Protein AF-A0A2N2HCN9-F1 (afdb_monomer_lite)

Radius of gyration: 16.88 Å; chains: 1; bounding box: 47×30×56 Å

pLDDT: mean 84.68, std 12.92, range [41.25, 97.94]

Foldseek 3Di:
DVQLVVLLVVLVVDCVLVVLLVVLVVQADPQPDPLRLLVSLLVLLLVLLLLQLLLVDPCSVVVVVVPDDLVRSLVSSCVVPPDDVCPLLSVLSVLSVVLNVCVVVVHDPVVSVVSLVVSLVSQCVVVPDPDDPPPPDDSRVSSNVSSSSSSSSSVSSSVSSVVVSVVVVVVVVD

Sequence (174 aa):
MSDSLEQFNQFLASENVVRHLRRFYKHMPPMDDVMVSVLKGHLLIEEQLFGLIATQAEKPQALKDSRLTFHQALCIAECLLWYKDSDWVWSCCRMLNGIRNGLSHQLEPSKIKKQITEFLDAVEKHYPPHGKKNIRGSPEKPLLMSIGMVYVYLAAYLEACRNSKQMKEKKNIA

Secondary structure (DSSP, 8-state):
-HHHHHHHHHHHTSHHHHHHHHHHHHHSPPTT-HHHHHHHHHHHHHHHHHHHHHHH-SSGGGGSSS---HHHHHHHHHHHH--GGGHHHHHHHHHHHHHHHHHHTT--HHHHHHHHHHHHHHHHTTS--SS-S---S-THHHHHHHHHHHHHHHHHHHHHHHHHHHHHHHHTT-

Structure (mmCIF, N/CA/C/O backbone):
data_AF-A0A2N2HCN9-F1
#
_entry.id   AF-A0A2N2HCN9-F1
#
loop_
_atom_site.group_PDB
_atom_site.id
_atom_site.type_symbol
_atom_site.label_atom_id
_atom_site.label_alt_id
_atom_site.label_comp_id
_atom_site.label_asym_id
_atom_site.label_entity_id
_atom_site.label_seq_id
_atom_site.pdbx_PDB_ins_code
_atom_site.Cartn_x
_atom_site.Cartn_y
_atom_site.Cartn_z
_atom_site.occupancy
_atom_site.B_iso_or_equiv
_atom_site.auth_seq_id
_atom_site.auth_comp_id
_atom_site.auth_asym_id
_atom_site.auth_atom_id
_atom_site.pdbx_PDB_model_num
ATOM 1 N N . MET A 1 1 ? -5.300 7.370 17.390 1.00 56.44 1 MET A N 1
ATOM 2 C CA . MET A 1 1 ? -4.288 7.619 16.343 1.00 56.44 1 MET A CA 1
ATOM 3 C C . MET A 1 1 ? -2.879 7.553 16.929 1.00 56.44 1 MET A C 1
ATOM 5 O O . MET A 1 1 ? -2.061 6.878 16.325 1.00 56.44 1 MET A O 1
ATOM 9 N N . SER A 1 2 ? -2.618 8.125 18.121 1.00 61.78 2 SER A N 1
ATOM 10 C CA . SER A 1 2 ? -1.345 7.943 18.857 1.00 61.78 2 SER A CA 1
ATOM 11 C C . SER A 1 2 ? -0.984 6.471 19.081 1.00 61.78 2 SER A C 1
ATOM 13 O O . SER A 1 2 ? 0.091 6.045 18.679 1.00 61.78 2 SER A O 1
ATOM 15 N N . ASP A 1 3 ? -1.917 5.674 19.609 1.00 63.78 3 ASP A N 1
ATOM 16 C CA . ASP A 1 3 ? -1.650 4.274 19.979 1.00 63.78 3 ASP A CA 1
ATOM 17 C C . ASP A 1 3 ? -1.363 3.398 18.752 1.00 63.78 3 ASP A C 1
ATOM 19 O O . ASP A 1 3 ? -0.553 2.478 18.795 1.00 63.78 3 ASP A O 1
ATOM 23 N N . SER A 1 4 ? -2.011 3.703 17.625 1.00 63.56 4 SER A N 1
ATOM 24 C CA . SER A 1 4 ? -1.810 2.982 16.367 1.00 63.56 4 SER A CA 1
ATOM 25 C C . SER A 1 4 ? -0.466 3.330 15.722 1.00 63.56 4 SER A C 1
ATOM 27 O O . SER A 1 4 ? 0.144 2.464 15.105 1.00 63.56 4 SER A O 1
ATOM 29 N N . LEU A 1 5 ? 0.025 4.564 15.891 1.00 66.19 5 LEU A N 1
ATOM 30 C CA . LEU A 1 5 ? 1.346 4.974 15.407 1.00 66.19 5 LEU A CA 1
ATOM 31 C C . LEU A 1 5 ? 2.473 4.356 16.252 1.00 66.19 5 LEU A C 1
ATOM 33 O O . LEU A 1 5 ? 3.491 3.927 15.715 1.00 66.19 5 LEU A O 1
ATOM 37 N N . GLU A 1 6 ? 2.277 4.246 17.566 1.00 70.12 6 GLU A N 1
ATOM 38 C CA . GLU A 1 6 ? 3.218 3.556 18.453 1.00 70.12 6 GLU A CA 1
ATOM 39 C C . GLU A 1 6 ? 3.298 2.054 18.136 1.00 70.12 6 GLU A C 1
ATOM 41 O O . GLU A 1 6 ? 4.389 1.509 17.963 1.00 70.12 6 GLU A O 1
ATOM 46 N N . GLN A 1 7 ? 2.150 1.395 17.951 1.00 63.50 7 GLN A N 1
ATOM 47 C CA . GLN A 1 7 ? 2.087 -0.013 17.539 1.00 63.50 7 GLN A CA 1
ATOM 48 C C . GLN A 1 7 ? 2.688 -0.247 16.150 1.00 63.50 7 GLN A C 1
ATOM 50 O O . GLN A 1 7 ? 3.329 -1.271 15.921 1.00 63.50 7 GLN A O 1
ATOM 55 N N . PHE A 1 8 ? 2.511 0.701 15.231 1.00 67.75 8 PHE A N 1
ATOM 56 C CA . PHE A 1 8 ? 3.127 0.664 13.910 1.00 67.75 8 PHE A CA 1
ATOM 57 C C . PHE A 1 8 ? 4.663 0.661 14.004 1.00 67.75 8 PHE A C 1
ATOM 59 O O . PHE A 1 8 ? 5.320 -0.197 13.412 1.00 67.75 8 PHE A O 1
ATOM 66 N N . ASN A 1 9 ? 5.239 1.547 14.822 1.00 69.94 9 ASN A N 1
ATOM 67 C CA . ASN A 1 9 ? 6.687 1.592 15.044 1.00 69.94 9 ASN A CA 1
ATOM 68 C C . ASN A 1 9 ? 7.211 0.324 15.740 1.00 69.94 9 ASN A C 1
ATOM 70 O O . ASN A 1 9 ? 8.247 -0.210 15.344 1.00 69.94 9 ASN A O 1
ATOM 74 N N . GLN A 1 10 ? 6.479 -0.208 16.725 1.00 69.56 10 GLN A N 1
ATOM 75 C CA . GLN A 1 10 ? 6.821 -1.483 17.370 1.00 69.56 10 GLN A CA 1
ATOM 76 C C . GLN A 1 10 ? 6.768 -2.660 16.390 1.00 69.56 10 GLN A C 1
ATOM 78 O O . GLN A 1 10 ? 7.628 -3.540 16.432 1.00 69.56 10 GLN A O 1
ATOM 83 N N . PHE A 1 11 ? 5.792 -2.677 15.476 1.00 71.62 11 PHE A N 1
ATOM 84 C CA . PHE A 1 11 ? 5.689 -3.720 14.463 1.00 71.62 11 PHE A CA 1
ATOM 85 C C . PHE A 1 11 ? 6.913 -3.729 13.550 1.00 71.62 11 PHE A C 1
ATOM 87 O O . PHE A 1 11 ? 7.464 -4.805 13.319 1.00 71.62 11 PHE A O 1
ATOM 94 N N . LEU A 1 12 ? 7.352 -2.562 13.063 1.00 68.88 12 LEU A N 1
ATOM 95 C CA . LEU A 1 12 ? 8.513 -2.452 12.172 1.00 68.88 12 LEU A CA 1
ATOM 96 C C . LEU A 1 12 ? 9.804 -3.011 12.797 1.00 68.88 12 LEU A C 1
ATOM 98 O O . LEU A 1 12 ? 10.680 -3.474 12.071 1.00 68.88 12 LEU A O 1
ATOM 102 N N . ALA A 1 13 ? 9.899 -3.021 14.128 1.00 68.50 13 ALA A N 1
ATOM 103 C CA . ALA A 1 13 ? 11.016 -3.592 14.878 1.00 68.50 13 ALA A CA 1
ATOM 104 C C . ALA A 1 13 ? 10.823 -5.074 15.271 1.00 68.50 13 ALA A C 1
ATOM 106 O O . ALA A 1 13 ? 11.694 -5.658 15.913 1.00 68.50 13 ALA A O 1
ATOM 107 N N . SER A 1 14 ? 9.692 -5.692 14.916 1.00 71.94 14 SER A N 1
ATOM 108 C CA . SER A 1 14 ? 9.320 -7.040 15.363 1.00 71.94 14 SER A CA 1
ATOM 109 C C . SER A 1 14 ? 9.596 -8.133 14.323 1.00 71.94 14 SER A C 1
ATOM 111 O O . SER A 1 14 ? 9.630 -7.890 13.114 1.00 71.94 14 SER A O 1
ATOM 113 N N . GLU A 1 15 ? 9.669 -9.389 14.778 1.00 72.25 15 GLU A N 1
ATOM 114 C CA . GLU A 1 15 ? 9.761 -10.573 13.904 1.00 72.25 15 GLU A CA 1
ATOM 115 C C . GLU A 1 15 ? 8.583 -10.702 12.921 1.00 72.25 15 GLU A C 1
ATOM 117 O O . GLU A 1 15 ? 8.680 -11.394 11.900 1.00 72.25 15 GLU A O 1
ATOM 122 N N . ASN A 1 16 ? 7.471 -10.004 13.175 1.00 77.62 16 ASN A N 1
ATOM 123 C CA . ASN A 1 16 ? 6.329 -10.003 12.269 1.00 77.62 16 ASN A CA 1
ATOM 124 C C . ASN A 1 16 ? 6.687 -9.413 10.900 1.00 77.62 16 ASN A C 1
ATOM 126 O O . ASN A 1 16 ? 6.189 -9.911 9.891 1.00 77.62 16 ASN A O 1
ATOM 130 N N . VAL A 1 17 ? 7.609 -8.447 10.816 1.00 78.00 17 VAL A N 1
ATOM 131 C CA . VAL A 1 17 ? 8.107 -7.941 9.524 1.00 78.00 17 VAL A CA 1
ATOM 132 C C . VAL A 1 17 ? 8.689 -9.076 8.689 1.00 78.00 17 VAL A C 1
ATOM 134 O O . VAL A 1 17 ? 8.335 -9.233 7.519 1.00 78.00 17 VAL A O 1
ATOM 137 N N . VAL A 1 18 ? 9.511 -9.931 9.303 1.00 80.44 18 VAL A N 1
ATOM 138 C CA . VAL A 1 18 ? 10.108 -11.096 8.637 1.00 80.44 18 VAL A CA 1
ATOM 139 C C . VAL A 1 18 ? 9.024 -12.074 8.184 1.00 80.44 18 VAL A C 1
ATOM 141 O O . VAL A 1 18 ? 9.095 -12.603 7.073 1.00 80.44 18 VAL A O 1
ATOM 144 N N . ARG A 1 19 ? 7.977 -12.285 8.993 1.00 87.19 19 ARG A N 1
ATOM 145 C CA . ARG A 1 19 ? 6.824 -13.121 8.618 1.00 87.19 19 ARG A CA 1
ATOM 146 C C . ARG A 1 19 ? 6.098 -12.573 7.388 1.00 87.19 19 ARG A C 1
ATOM 148 O O . ARG A 1 19 ? 5.791 -13.338 6.471 1.00 87.19 19 ARG A O 1
ATOM 155 N N . HIS A 1 20 ? 5.833 -11.270 7.349 1.00 88.44 20 HIS A N 1
ATOM 156 C CA . HIS A 1 20 ? 5.156 -10.628 6.223 1.00 88.44 20 HIS A CA 1
ATOM 157 C C . HIS A 1 20 ? 6.026 -10.625 4.964 1.00 88.44 20 HIS A C 1
ATOM 159 O O . HIS A 1 20 ? 5.522 -10.982 3.899 1.00 88.44 20 HIS A O 1
ATOM 165 N N . LEU A 1 21 ? 7.328 -10.352 5.080 1.00 86.19 21 LEU A N 1
ATOM 166 C CA . LEU A 1 21 ? 8.280 -10.491 3.973 1.00 86.19 21 LEU A CA 1
ATOM 167 C C . LEU A 1 21 ? 8.324 -11.925 3.441 1.00 86.19 21 LEU A C 1
ATOM 169 O O . LEU A 1 21 ? 8.268 -12.136 2.233 1.00 86.19 21 LEU A O 1
ATOM 173 N N . ARG A 1 22 ? 8.352 -12.933 4.320 1.00 88.56 22 ARG A N 1
ATOM 174 C CA . ARG A 1 22 ? 8.320 -14.343 3.907 1.00 88.56 22 ARG A CA 1
ATOM 175 C C . ARG A 1 22 ? 7.043 -14.672 3.135 1.00 88.56 22 ARG A C 1
ATOM 177 O O . ARG A 1 22 ? 7.114 -15.350 2.114 1.00 88.56 22 ARG A O 1
ATOM 184 N N . ARG A 1 23 ? 5.884 -14.178 3.590 1.00 91.81 23 ARG A N 1
ATOM 185 C CA . ARG A 1 23 ? 4.615 -14.318 2.857 1.00 91.81 23 ARG A CA 1
ATOM 186 C C . ARG A 1 23 ? 4.693 -13.645 1.488 1.00 91.81 23 ARG A C 1
ATOM 188 O O . ARG A 1 23 ? 4.315 -14.267 0.504 1.00 91.81 23 ARG A O 1
ATOM 195 N N . PHE A 1 24 ?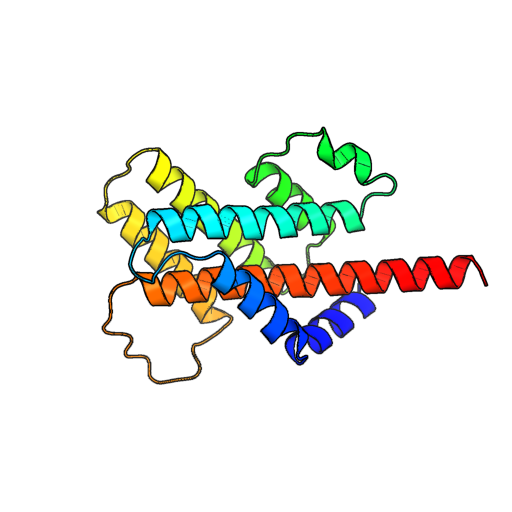 5.200 -12.417 1.427 1.00 92.56 24 PHE A N 1
ATOM 196 C CA . PHE A 1 24 ? 5.370 -11.676 0.182 1.00 92.56 24 PHE A CA 1
ATOM 197 C C . PHE A 1 24 ? 6.218 -12.464 -0.823 1.00 92.56 24 PHE A C 1
ATOM 199 O O . PHE A 1 24 ? 5.729 -12.820 -1.893 1.00 92.56 24 PHE A O 1
ATOM 206 N N . TYR A 1 25 ? 7.442 -12.842 -0.443 1.00 89.81 25 TYR A N 1
ATOM 207 C CA . TYR A 1 25 ? 8.354 -13.580 -1.320 1.00 89.81 25 TYR A CA 1
ATOM 208 C C . TYR A 1 25 ? 7.830 -14.967 -1.709 1.00 89.81 25 TYR A C 1
ATOM 210 O O . TYR A 1 25 ? 8.075 -15.400 -2.828 1.00 89.81 25 TYR A O 1
ATOM 218 N N . LYS A 1 26 ? 7.050 -15.640 -0.848 1.00 91.69 26 LYS A N 1
ATOM 219 C CA . LYS A 1 26 ? 6.403 -16.924 -1.183 1.00 91.69 26 LYS A CA 1
ATOM 220 C C . LYS A 1 26 ? 5.467 -16.817 -2.393 1.00 91.69 26 LYS A C 1
ATOM 222 O O . LYS A 1 26 ? 5.301 -17.793 -3.118 1.00 91.69 26 LYS A O 1
ATOM 227 N N . HIS A 1 27 ? 4.822 -15.670 -2.591 1.00 90.69 27 HIS A N 1
ATOM 228 C CA . HIS A 1 27 ? 3.893 -15.472 -3.703 1.00 90.69 27 HIS A CA 1
ATOM 229 C C . HIS A 1 27 ? 4.570 -14.934 -4.968 1.00 90.69 27 HIS A C 1
ATOM 231 O O . HIS A 1 27 ? 3.995 -15.054 -6.054 1.00 90.69 27 HIS A O 1
ATOM 237 N N . MET A 1 28 ? 5.773 -14.376 -4.855 1.00 88.00 28 MET A N 1
ATOM 238 C CA . MET A 1 28 ? 6.474 -13.729 -5.962 1.00 88.00 28 MET A CA 1
ATOM 239 C C . MET A 1 28 ? 7.084 -14.739 -6.941 1.00 88.00 28 MET A C 1
ATOM 241 O O . MET A 1 28 ? 7.426 -15.853 -6.542 1.00 88.00 28 MET A O 1
ATOM 245 N N . PRO A 1 29 ? 7.159 -14.401 -8.242 1.00 80.88 29 PRO A N 1
ATOM 246 C CA . PRO A 1 29 ? 7.842 -15.245 -9.216 1.00 80.88 29 PRO A CA 1
ATOM 247 C C . PRO A 1 29 ? 9.365 -15.260 -8.963 1.00 80.88 29 PRO A C 1
ATOM 249 O O . PRO A 1 29 ? 9.875 -14.432 -8.200 1.00 80.88 29 PRO A O 1
ATOM 252 N N . PRO A 1 30 ? 10.112 -16.165 -9.624 1.00 71.44 30 PRO A N 1
ATOM 253 C CA . PRO A 1 30 ? 11.558 -16.020 -9.789 1.00 71.44 30 PRO A CA 1
ATOM 254 C C . PRO A 1 30 ? 11.915 -14.630 -10.345 1.00 71.44 30 PRO A C 1
ATOM 256 O O . PRO A 1 30 ? 11.096 -14.003 -11.015 1.00 71.44 30 PRO A O 1
ATOM 259 N N . MET A 1 31 ? 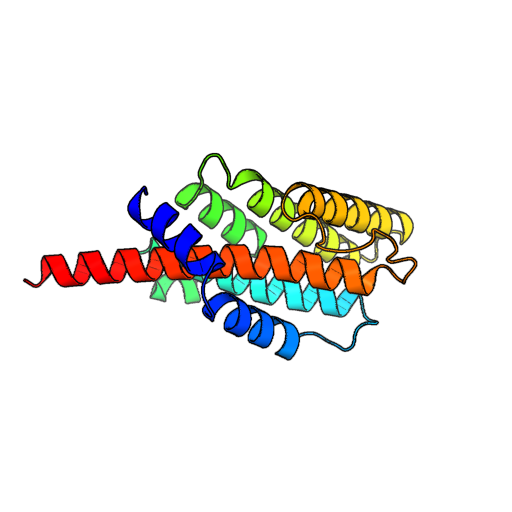13.125 -14.154 -10.046 1.00 65.69 31 MET A N 1
ATOM 260 C CA . MET A 1 31 ? 13.533 -12.738 -10.055 1.00 65.69 31 MET A CA 1
ATOM 261 C C . MET A 1 31 ? 13.534 -12.013 -11.422 1.00 65.69 31 MET A C 1
ATOM 263 O O . MET A 1 31 ? 14.018 -10.891 -11.474 1.00 65.69 31 MET A O 1
ATOM 267 N N . ASP A 1 32 ? 12.956 -12.582 -12.484 1.00 67.50 32 ASP A N 1
ATOM 268 C CA . ASP A 1 32 ? 13.197 -12.159 -13.874 1.00 67.50 32 ASP A CA 1
ATOM 269 C C . ASP A 1 32 ? 11.928 -11.701 -14.628 1.00 67.50 32 ASP A C 1
ATOM 271 O O . ASP A 1 32 ? 11.992 -11.368 -15.809 1.00 67.50 32 ASP A O 1
ATOM 275 N N . ASP A 1 33 ? 10.761 -11.662 -13.971 1.00 83.50 33 ASP A N 1
ATOM 276 C CA . ASP A 1 33 ? 9.498 -11.260 -14.610 1.00 83.50 33 ASP A CA 1
ATOM 277 C C . ASP A 1 33 ? 8.903 -9.999 -13.965 1.00 83.50 33 ASP A C 1
ATOM 279 O O . ASP A 1 33 ? 8.191 -10.055 -12.954 1.00 83.50 33 ASP A O 1
ATOM 283 N N . VAL A 1 34 ? 9.191 -8.839 -14.569 1.00 84.88 34 VAL A N 1
ATOM 284 C CA . VAL A 1 34 ? 8.659 -7.525 -14.159 1.00 84.88 34 VAL A CA 1
ATOM 285 C C . VAL A 1 34 ? 7.134 -7.523 -14.149 1.00 84.88 34 VAL A C 1
ATOM 287 O O . VAL A 1 34 ? 6.523 -7.019 -13.205 1.00 84.88 34 VAL A O 1
ATOM 290 N N . MET A 1 35 ? 6.508 -8.070 -15.192 1.00 87.88 35 MET A N 1
ATOM 291 C CA . MET A 1 35 ? 5.062 -7.997 -15.368 1.00 87.88 35 MET A CA 1
ATOM 292 C C . MET A 1 35 ? 4.355 -8.800 -14.280 1.00 87.88 35 MET A C 1
ATOM 294 O O . MET A 1 35 ? 3.475 -8.276 -13.594 1.00 87.88 35 MET A O 1
ATOM 298 N N . VAL A 1 36 ? 4.780 -10.044 -14.064 1.00 88.75 36 VAL A N 1
ATOM 299 C CA . VAL A 1 36 ? 4.218 -10.909 -13.024 1.00 88.75 36 VAL A CA 1
ATOM 300 C C . VAL A 1 36 ? 4.521 -10.358 -11.631 1.00 88.75 36 VAL A C 1
ATOM 302 O O . VAL A 1 36 ? 3.645 -10.409 -10.766 1.00 88.75 36 VAL A O 1
ATOM 305 N N . SER A 1 37 ? 5.705 -9.777 -11.408 1.00 90.50 37 SER A N 1
ATOM 306 C CA . SER A 1 37 ? 6.060 -9.143 -10.128 1.00 90.50 37 SER A CA 1
ATOM 307 C C . SER A 1 37 ? 5.143 -7.965 -9.797 1.00 90.50 37 SER A C 1
ATOM 309 O O . SER A 1 37 ? 4.611 -7.890 -8.689 1.00 90.50 37 SER A O 1
ATOM 311 N N . VAL A 1 38 ? 4.889 -7.076 -10.765 1.00 92.50 38 VAL A N 1
ATOM 312 C CA . VAL A 1 38 ? 3.966 -5.943 -10.593 1.00 92.50 38 VAL A CA 1
ATOM 313 C C . VAL A 1 38 ? 2.539 -6.433 -10.363 1.00 92.50 38 VAL A C 1
ATOM 315 O O . VAL A 1 38 ? 1.884 -5.967 -9.433 1.00 92.50 38 VAL A O 1
ATOM 318 N N . LEU A 1 39 ? 2.058 -7.392 -11.160 1.00 91.81 39 LEU A N 1
ATOM 319 C CA . LEU A 1 39 ? 0.693 -7.913 -11.040 1.00 91.81 39 LEU A CA 1
ATOM 320 C C . LEU A 1 39 ? 0.450 -8.583 -9.684 1.00 91.81 39 LEU A C 1
ATOM 322 O O . LEU A 1 39 ? -0.514 -8.248 -8.997 1.00 91.81 39 LEU A O 1
ATOM 326 N N . LYS A 1 40 ? 1.332 -9.490 -9.252 1.00 93.19 40 LYS A N 1
ATOM 327 C CA . LYS A 1 40 ? 1.188 -10.157 -7.950 1.00 93.19 40 LYS A CA 1
ATOM 328 C C . LYS A 1 40 ? 1.401 -9.199 -6.783 1.00 93.19 40 LYS A C 1
ATOM 330 O O . LYS A 1 40 ? 0.677 -9.279 -5.793 1.00 93.19 40 LYS A O 1
ATOM 335 N N . GLY A 1 41 ? 2.363 -8.287 -6.901 1.00 94.06 41 GLY A N 1
ATOM 336 C CA . GLY A 1 41 ? 2.610 -7.243 -5.910 1.00 94.06 41 GLY A CA 1
ATOM 337 C C . GLY A 1 41 ? 1.388 -6.367 -5.677 1.00 94.06 41 GLY A C 1
ATOM 338 O O . GLY A 1 41 ? 0.994 -6.141 -4.535 1.00 94.06 41 GLY A O 1
ATOM 339 N N . HIS A 1 42 ? 0.744 -5.950 -6.764 1.00 93.44 42 HIS A N 1
ATOM 340 C CA . HIS A 1 42 ? -0.486 -5.172 -6.728 1.00 93.44 42 HIS A CA 1
ATOM 341 C C . HIS A 1 42 ? -1.619 -5.905 -6.000 1.00 93.44 42 HIS A C 1
ATOM 343 O O . HIS A 1 42 ? -2.248 -5.300 -5.141 1.00 93.44 42 HIS A O 1
ATOM 349 N N . LEU A 1 43 ? -1.832 -7.201 -6.262 1.00 94.75 43 LEU A N 1
ATOM 350 C CA . LEU A 1 43 ? -2.859 -7.999 -5.572 1.00 94.75 43 LEU A CA 1
ATOM 351 C C . LEU A 1 43 ? -2.607 -8.108 -4.060 1.00 94.75 43 LEU A C 1
ATOM 353 O O . LEU A 1 43 ? -3.533 -7.990 -3.260 1.00 94.75 43 LEU A O 1
ATOM 357 N N . LEU A 1 44 ? -1.351 -8.308 -3.649 1.00 96.44 44 LEU A N 1
ATOM 358 C CA . LEU A 1 44 ? -0.999 -8.378 -2.227 1.00 96.44 44 LEU A CA 1
ATOM 359 C C . LEU A 1 44 ? -1.197 -7.036 -1.514 1.00 96.44 44 LEU A C 1
ATOM 361 O O . LEU A 1 44 ? -1.610 -7.014 -0.355 1.00 96.44 44 LEU A O 1
ATOM 365 N N . ILE A 1 45 ? -0.899 -5.926 -2.194 1.00 97.44 45 ILE A N 1
ATOM 366 C CA . ILE A 1 45 ? -1.149 -4.572 -1.686 1.00 97.44 45 ILE A CA 1
ATOM 367 C C . ILE A 1 45 ? -2.654 -4.296 -1.622 1.00 97.44 45 ILE A C 1
ATOM 369 O O . ILE A 1 45 ? -3.124 -3.793 -0.606 1.00 97.44 45 ILE A O 1
ATOM 373 N N . GLU A 1 46 ? -3.419 -4.678 -2.647 1.00 96.31 46 GLU A N 1
ATOM 374 C CA . GLU A 1 46 ? -4.883 -4.559 -2.673 1.00 96.31 46 GLU A CA 1
ATOM 375 C C . GLU A 1 46 ? -5.522 -5.262 -1.472 1.00 96.31 46 GLU A C 1
ATOM 377 O O . GLU A 1 46 ? -6.362 -4.685 -0.786 1.00 96.31 46 GLU A O 1
ATOM 382 N N . GLU A 1 47 ? -5.057 -6.470 -1.151 1.00 95.62 47 GLU A N 1
ATOM 383 C CA . GLU A 1 47 ? -5.483 -7.204 0.040 1.00 95.62 47 GLU A CA 1
ATOM 384 C C . GLU A 1 47 ? -5.229 -6.407 1.333 1.00 95.62 47 GLU A C 1
ATOM 386 O O . GLU A 1 47 ? -6.089 -6.386 2.218 1.00 95.62 47 GLU A O 1
ATOM 391 N N . GLN A 1 48 ? -4.082 -5.720 1.451 1.00 96.56 48 GLN A N 1
ATOM 392 C CA . GLN A 1 48 ? -3.802 -4.880 2.622 1.00 96.56 48 GLN A CA 1
ATOM 393 C C . GLN A 1 48 ? -4.735 -3.667 2.671 1.00 96.56 48 GLN A C 1
ATOM 395 O O . GLN A 1 48 ? -5.274 -3.370 3.734 1.00 96.56 48 GLN A O 1
ATOM 400 N N . LEU A 1 49 ? -4.979 -3.003 1.535 1.00 97.12 49 LEU A N 1
ATOM 401 C CA . LEU A 1 49 ? -5.905 -1.868 1.440 1.00 97.12 49 LEU A CA 1
ATOM 402 C C . LEU A 1 49 ? -7.323 -2.271 1.859 1.00 97.12 49 LEU A C 1
ATOM 404 O O . LEU A 1 49 ? -7.931 -1.610 2.699 1.00 97.12 49 LEU A O 1
ATOM 408 N N . PHE A 1 50 ? -7.832 -3.398 1.358 1.00 95.81 50 PHE A N 1
ATOM 409 C CA . PHE A 1 50 ? -9.124 -3.938 1.788 1.00 95.81 50 PHE A CA 1
ATOM 410 C C . PHE A 1 50 ? -9.148 -4.257 3.283 1.00 95.81 50 PHE A C 1
ATOM 412 O O . PHE A 1 50 ? -10.117 -3.927 3.971 1.00 95.81 50 PHE A O 1
ATOM 419 N N . GLY A 1 51 ? -8.082 -4.873 3.800 1.00 95.25 51 GLY A N 1
ATOM 420 C CA . GLY A 1 51 ? -7.937 -5.146 5.226 1.00 95.25 51 GLY A CA 1
ATOM 421 C C . GLY A 1 51 ? -8.003 -3.872 6.065 1.00 95.25 51 GLY A C 1
ATOM 422 O O . GLY A 1 51 ? -8.704 -3.844 7.075 1.00 95.25 51 GLY A O 1
ATOM 423 N N . LEU A 1 52 ? -7.319 -2.815 5.626 1.00 95.81 52 LEU A N 1
ATOM 424 C CA . LEU A 1 52 ? -7.278 -1.510 6.280 1.00 95.81 52 LEU A CA 1
ATOM 425 C C . LEU A 1 52 ? -8.673 -0.882 6.343 1.00 95.81 52 LEU A C 1
ATOM 427 O O . LEU A 1 52 ? -9.132 -0.539 7.432 1.00 95.81 52 LEU A O 1
ATOM 431 N N . ILE A 1 53 ? -9.400 -0.840 5.223 1.00 96.12 53 ILE A N 1
ATOM 432 C CA . ILE A 1 53 ? -10.788 -0.347 5.181 1.00 96.12 53 ILE A CA 1
ATOM 433 C C . ILE A 1 53 ? -11.678 -1.167 6.125 1.00 96.12 53 ILE A C 1
ATOM 435 O O . ILE A 1 53 ? -12.456 -0.610 6.900 1.00 96.12 53 ILE A O 1
ATOM 439 N N . ALA A 1 54 ? -11.529 -2.494 6.126 1.00 94.62 54 ALA A N 1
ATOM 440 C CA . ALA A 1 54 ? -12.305 -3.381 6.987 1.00 94.62 54 ALA A CA 1
ATOM 441 C C . ALA A 1 54 ? -12.071 -3.130 8.486 1.00 94.62 54 ALA A C 1
ATOM 443 O O . ALA A 1 54 ? -12.981 -3.353 9.287 1.00 94.62 54 ALA A O 1
ATOM 444 N N . THR A 1 55 ? -10.894 -2.636 8.890 1.00 94.56 55 THR A N 1
ATOM 445 C CA . THR A 1 55 ? -10.669 -2.256 10.296 1.00 94.56 55 THR A CA 1
ATOM 446 C C . THR A 1 55 ? -11.552 -1.086 10.730 1.00 94.56 55 THR A C 1
ATOM 448 O O . THR A 1 55 ? -11.997 -1.068 11.878 1.00 94.56 55 THR A O 1
ATOM 451 N N . GLN A 1 56 ? -11.869 -0.173 9.809 1.00 92.94 56 GLN A N 1
ATOM 452 C CA . GLN A 1 56 ? -12.682 1.018 10.064 1.00 92.94 56 GLN A CA 1
ATOM 453 C C . GLN A 1 56 ? -14.189 0.761 9.917 1.00 92.94 56 GLN A C 1
ATOM 455 O O . GLN A 1 56 ? -14.998 1.538 10.410 1.00 92.94 56 GLN A O 1
ATOM 460 N N . ALA A 1 57 ? -14.580 -0.339 9.271 1.00 91.12 57 ALA A N 1
ATOM 461 C CA . ALA A 1 57 ? -15.980 -0.698 9.088 1.00 91.12 57 ALA A CA 1
ATOM 462 C C . ALA A 1 57 ? -16.577 -1.400 10.324 1.00 91.12 57 ALA A C 1
ATOM 464 O O . ALA A 1 57 ? -15.954 -2.280 10.931 1.00 91.12 57 ALA A O 1
ATOM 465 N N . GLU A 1 58 ? -17.829 -1.072 10.646 1.00 89.81 58 GLU A N 1
ATOM 466 C CA . GLU A 1 58 ? -18.633 -1.796 11.644 1.00 89.81 58 GLU A CA 1
ATOM 467 C C . GLU A 1 58 ? -19.101 -3.158 11.114 1.00 89.81 58 GLU A C 1
ATOM 469 O O . GLU A 1 58 ? -19.081 -4.155 11.833 1.00 89.81 58 GLU A O 1
ATOM 474 N N . LYS A 1 59 ? -19.452 -3.222 9.821 1.00 89.94 59 LYS A N 1
ATOM 475 C CA . LYS A 1 59 ? -19.896 -4.441 9.129 1.00 89.94 59 LYS A CA 1
ATOM 476 C C . LYS A 1 59 ? -18.976 -4.780 7.945 1.00 89.94 59 LYS A C 1
ATOM 478 O O . LYS A 1 59 ? -19.387 -4.666 6.787 1.00 89.94 59 LYS A O 1
ATOM 483 N N . PRO A 1 60 ? -17.720 -5.198 8.195 1.00 90.19 60 PRO A N 1
ATOM 484 C CA . PRO A 1 60 ? -16.720 -5.421 7.148 1.00 90.19 60 PRO A CA 1
ATOM 485 C C . PRO A 1 60 ? -17.104 -6.516 6.143 1.00 90.19 60 PRO A C 1
ATOM 487 O O . PRO A 1 60 ? -16.549 -6.561 5.051 1.00 90.19 60 PRO A O 1
ATOM 490 N N . GLN A 1 61 ? -18.063 -7.390 6.464 1.00 88.38 61 GLN A N 1
ATOM 491 C CA . GLN A 1 61 ? -18.542 -8.426 5.545 1.00 88.38 61 GLN A CA 1
ATOM 492 C C . GLN A 1 61 ? -19.169 -7.825 4.280 1.00 88.38 61 GLN A C 1
ATOM 494 O O . GLN A 1 61 ? -19.013 -8.404 3.210 1.00 88.38 61 GLN A O 1
ATOM 499 N N . ALA A 1 62 ? -19.791 -6.644 4.378 1.00 89.62 62 ALA A N 1
ATOM 500 C CA . ALA A 1 62 ? -20.371 -5.948 3.229 1.00 89.62 62 ALA A CA 1
ATOM 501 C C . ALA A 1 62 ? -19.314 -5.487 2.206 1.00 89.62 62 ALA A C 1
ATOM 503 O O . ALA A 1 62 ? -19.634 -5.278 1.039 1.00 89.62 62 ALA A O 1
ATOM 504 N N . LEU A 1 63 ? -18.042 -5.369 2.612 1.00 87.88 63 LEU A N 1
ATOM 505 C CA . LEU A 1 63 ? -16.946 -5.017 1.704 1.00 87.88 63 LEU A CA 1
ATOM 506 C C . LEU A 1 63 ? -16.574 -6.156 0.749 1.00 87.88 63 LEU A C 1
ATOM 508 O O . LEU A 1 63 ? -15.915 -5.903 -0.252 1.00 87.88 63 LEU A O 1
ATOM 512 N N . LYS A 1 64 ? -16.966 -7.405 1.028 1.00 80.06 64 LYS A N 1
ATOM 513 C CA . LYS A 1 64 ? -16.676 -8.524 0.118 1.00 80.06 64 LYS A CA 1
ATOM 514 C C . LYS A 1 64 ? -17.462 -8.412 -1.188 1.00 80.06 64 LYS A C 1
ATOM 516 O O . LYS A 1 64 ? -16.935 -8.740 -2.246 1.00 80.06 64 LYS A O 1
ATOM 521 N N . ASP A 1 65 ? -18.683 -7.893 -1.112 1.00 84.75 65 ASP A N 1
ATOM 522 C CA . ASP A 1 65 ? -19.593 -7.797 -2.256 1.00 84.75 65 ASP A CA 1
ATOM 523 C C . ASP A 1 65 ? -19.478 -6.463 -3.008 1.00 84.75 65 ASP A C 1
ATOM 525 O O . ASP A 1 65 ? -20.048 -6.307 -4.087 1.00 84.75 65 ASP A O 1
ATOM 529 N N . SER A 1 66 ? -18.717 -5.498 -2.479 1.00 86.38 66 SER A N 1
ATOM 530 C CA . SER A 1 66 ? -18.621 -4.141 -3.032 1.00 86.38 66 SER A CA 1
ATOM 531 C C . SER A 1 66 ? -17.792 -4.038 -4.315 1.00 86.38 66 SER A C 1
ATOM 533 O O . SER A 1 66 ? -17.878 -3.023 -5.004 1.00 86.38 66 SER A O 1
ATOM 535 N N . ARG A 1 67 ? -17.004 -5.073 -4.653 1.00 88.81 67 ARG A N 1
ATOM 536 C CA . ARG A 1 67 ? -16.172 -5.151 -5.873 1.00 88.81 67 ARG A CA 1
ATOM 537 C C . ARG A 1 67 ? -15.324 -3.892 -6.110 1.00 88.81 67 ARG A C 1
ATOM 539 O O . ARG A 1 67 ? -15.202 -3.432 -7.246 1.00 88.81 67 ARG A O 1
ATOM 546 N N . LEU A 1 68 ? -14.752 -3.323 -5.044 1.00 93.19 68 LEU A N 1
ATOM 547 C CA . LEU A 1 68 ? -13.889 -2.149 -5.180 1.00 93.19 68 LEU A CA 1
ATOM 548 C C . LEU A 1 68 ? -12.683 -2.492 -6.053 1.00 93.19 68 LEU A C 1
ATOM 550 O O . LEU A 1 68 ? -12.018 -3.505 -5.852 1.00 93.19 68 LEU A O 1
ATOM 554 N N . THR A 1 69 ? -12.392 -1.609 -6.998 1.00 94.00 69 THR A N 1
ATOM 555 C CA . THR A 1 69 ? -11.124 -1.624 -7.728 1.00 94.00 69 THR A CA 1
ATOM 556 C C . THR A 1 69 ? -9.987 -1.167 -6.816 1.00 94.00 69 THR A C 1
ATOM 558 O O . THR A 1 69 ? -10.215 -0.374 -5.899 1.00 94.00 69 THR A O 1
ATOM 561 N N . PHE A 1 70 ? -8.748 -1.557 -7.125 1.00 95.44 70 PHE A N 1
ATOM 562 C CA . PHE A 1 70 ? -7.552 -1.060 -6.436 1.00 95.44 70 PHE A CA 1
ATOM 563 C C . PHE A 1 70 ? -7.558 0.452 -6.213 1.00 95.44 70 PHE A C 1
ATOM 565 O O . PHE A 1 70 ? -7.268 0.920 -5.118 1.00 95.44 70 PHE A O 1
ATOM 572 N N . HIS A 1 71 ? -7.894 1.232 -7.247 1.00 96.62 71 HIS A N 1
ATOM 573 C CA . HIS A 1 71 ? -7.887 2.689 -7.142 1.00 96.62 71 HIS A CA 1
ATOM 574 C C . HIS A 1 71 ? -8.931 3.195 -6.138 1.00 96.62 71 HIS A C 1
ATOM 576 O O . HIS A 1 71 ? -8.622 4.061 -5.326 1.00 96.62 71 HIS A O 1
ATOM 582 N N . GLN A 1 72 ? -10.138 2.623 -6.145 1.00 97.00 72 GLN A N 1
ATOM 583 C CA . GLN A 1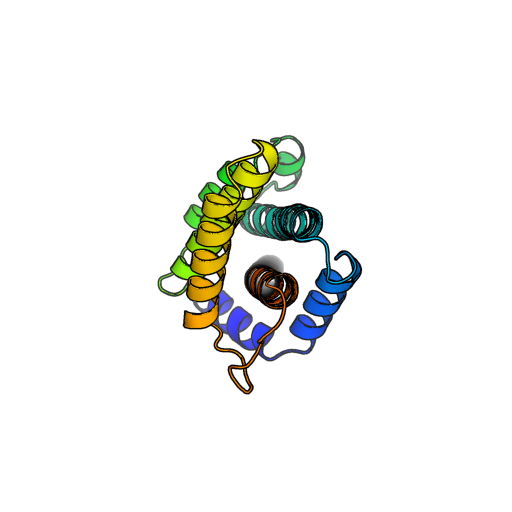 72 ? -11.179 2.967 -5.173 1.00 97.00 72 GLN A CA 1
ATOM 584 C C . GLN A 1 72 ? -10.774 2.559 -3.754 1.00 97.00 72 GLN A C 1
ATOM 586 O O . GLN A 1 72 ? -10.893 3.367 -2.837 1.00 97.00 72 GLN A O 1
ATOM 591 N N . ALA A 1 73 ? -10.252 1.342 -3.574 1.00 96.94 73 ALA A N 1
ATOM 592 C CA . ALA A 1 73 ? -9.762 0.874 -2.282 1.00 96.94 73 ALA A CA 1
ATOM 593 C C . ALA A 1 73 ? -8.624 1.766 -1.758 1.00 96.94 73 ALA A C 1
ATOM 595 O O . ALA A 1 73 ? -8.622 2.132 -0.588 1.00 96.94 73 ALA A O 1
ATOM 596 N N . LEU A 1 74 ? -7.703 2.184 -2.628 1.00 97.94 74 LEU A N 1
ATOM 597 C CA . LEU A 1 74 ? -6.623 3.103 -2.279 1.00 97.94 74 LEU A CA 1
ATOM 598 C C . LEU A 1 74 ? -7.156 4.451 -1.786 1.00 97.94 74 LEU A C 1
ATOM 600 O O . LEU A 1 74 ? -6.778 4.880 -0.701 1.00 97.94 74 LEU A O 1
ATOM 604 N N . CYS A 1 75 ? -8.053 5.092 -2.540 1.00 97.75 75 CYS A N 1
ATOM 605 C CA . CYS A 1 75 ? -8.620 6.387 -2.157 1.00 97.75 75 CYS A CA 1
ATOM 606 C C . CYS A 1 75 ? -9.390 6.314 -0.830 1.00 97.75 75 CYS A C 1
ATOM 608 O O . CYS A 1 75 ? -9.276 7.214 -0.000 1.00 97.75 75 CYS A O 1
ATOM 610 N N . ILE A 1 76 ? -10.158 5.241 -0.610 1.00 97.19 76 ILE A N 1
ATOM 611 C CA . ILE A 1 76 ? -10.912 5.044 0.635 1.00 97.19 76 ILE A CA 1
ATOM 612 C C . ILE A 1 76 ? -9.957 4.788 1.805 1.00 97.19 76 ILE A C 1
ATOM 614 O O . ILE A 1 76 ? -10.095 5.422 2.849 1.00 97.19 76 ILE A O 1
ATOM 618 N N . ALA A 1 77 ? -8.989 3.881 1.645 1.00 96.94 77 ALA A N 1
ATOM 619 C CA . ALA A 1 77 ? -8.021 3.563 2.691 1.00 96.94 77 ALA A CA 1
ATOM 620 C C . ALA A 1 77 ? -7.216 4.803 3.098 1.00 96.94 77 ALA A C 1
ATOM 622 O O . ALA A 1 77 ? -7.119 5.090 4.287 1.00 96.94 77 ALA A O 1
ATOM 623 N N . GLU A 1 78 ? -6.704 5.562 2.127 1.00 97.06 78 GLU A N 1
ATOM 624 C CA . GLU A 1 78 ? -5.986 6.810 2.378 1.00 97.06 78 GLU A CA 1
ATOM 625 C C . GLU A 1 78 ? -6.870 7.817 3.112 1.00 97.06 78 GLU A C 1
ATOM 627 O O . GLU A 1 78 ? -6.480 8.301 4.164 1.00 97.06 78 GLU A O 1
ATOM 632 N N . CYS A 1 79 ? -8.089 8.082 2.639 1.00 96.69 79 CYS A N 1
ATOM 633 C CA . CYS A 1 79 ? -8.974 9.052 3.287 1.00 96.69 79 CYS A CA 1
ATOM 634 C C . CYS A 1 79 ? -9.283 8.701 4.754 1.00 96.69 79 CYS A C 1
ATOM 636 O O . CYS A 1 79 ? -9.375 9.596 5.592 1.00 96.69 79 CYS A O 1
ATOM 638 N N . LEU A 1 80 ? -9.421 7.412 5.074 1.00 94.44 80 LEU A N 1
ATOM 639 C CA . LEU A 1 80 ? -9.735 6.949 6.428 1.00 94.44 80 LEU A CA 1
ATOM 640 C C . LEU A 1 80 ? -8.516 6.879 7.359 1.00 94.44 80 LEU A C 1
ATOM 642 O O . LEU A 1 80 ? -8.679 6.919 8.578 1.00 94.44 80 LEU A O 1
ATOM 646 N N . LEU A 1 81 ? -7.315 6.698 6.807 1.00 92.56 81 LEU A N 1
ATOM 647 C CA . LEU A 1 81 ? -6.111 6.315 7.557 1.00 92.56 81 LEU A CA 1
ATOM 648 C C . LEU A 1 81 ? -4.915 7.222 7.256 1.00 92.56 81 LEU A C 1
ATOM 650 O O . LEU A 1 81 ? -3.768 6.880 7.535 1.00 92.56 81 LEU A O 1
ATOM 654 N N . TRP A 1 82 ? -5.157 8.383 6.664 1.00 92.38 82 TRP A N 1
ATOM 655 C CA . TRP A 1 82 ? -4.105 9.341 6.391 1.00 92.38 82 TRP A CA 1
ATOM 656 C C . TRP A 1 82 ? -3.493 9.880 7.688 1.00 92.38 82 TRP A C 1
ATOM 658 O O . TRP A 1 82 ? -4.185 10.231 8.646 1.00 92.38 82 TRP A O 1
ATOM 668 N N . TYR A 1 83 ? -2.170 10.008 7.681 1.00 85.56 83 TYR A N 1
ATOM 669 C CA . TYR A 1 83 ? -1.422 10.823 8.629 1.00 85.56 83 TYR A CA 1
ATOM 670 C C . TYR A 1 83 ? -0.204 11.454 7.951 1.00 85.56 83 TYR A C 1
ATOM 672 O O . TYR A 1 83 ? 0.247 10.986 6.904 1.00 85.56 83 TYR A O 1
ATOM 680 N N . LYS A 1 84 ? 0.348 12.499 8.576 1.00 84.50 84 LYS A N 1
ATOM 681 C CA . LYS A 1 84 ? 1.389 13.372 8.009 1.00 84.50 84 LYS A CA 1
ATOM 682 C C . LYS A 1 84 ? 2.559 12.635 7.339 1.00 84.50 84 LYS A C 1
ATOM 684 O O . LYS A 1 84 ? 2.993 13.046 6.273 1.00 84.50 84 LYS A O 1
ATOM 689 N N . ASP A 1 85 ? 3.046 11.546 7.932 1.00 85.12 85 ASP A N 1
ATOM 690 C CA . ASP A 1 85 ? 4.229 10.832 7.427 1.00 85.12 85 ASP A CA 1
ATOM 691 C C . ASP A 1 85 ? 3.878 9.640 6.512 1.00 85.12 85 ASP A C 1
ATOM 693 O O . ASP A 1 85 ? 4.749 8.855 6.145 1.00 85.12 85 ASP A O 1
ATOM 697 N N . SER A 1 86 ? 2.605 9.488 6.126 1.00 90.19 86 SER A N 1
ATOM 698 C CA . SER A 1 86 ? 2.125 8.392 5.267 1.00 90.19 86 SER A CA 1
ATOM 699 C C . SER A 1 86 ? 1.991 8.746 3.783 1.00 90.19 86 SER A C 1
ATOM 701 O O . SER A 1 86 ? 1.810 7.845 2.968 1.00 90.19 86 SER A O 1
ATOM 703 N N . ASP A 1 87 ? 2.123 10.019 3.395 1.00 93.06 87 ASP A N 1
ATOM 704 C CA . ASP A 1 87 ? 1.913 10.477 2.007 1.00 93.06 87 ASP A CA 1
ATOM 705 C C . ASP A 1 87 ? 2.693 9.661 0.972 1.00 93.06 87 ASP A C 1
ATOM 707 O O . ASP A 1 87 ? 2.210 9.366 -0.128 1.00 93.06 87 ASP A O 1
ATOM 711 N N . TRP A 1 88 ? 3.909 9.261 1.335 1.00 93.94 88 TRP A N 1
ATOM 712 C CA . TRP A 1 88 ? 4.790 8.521 0.450 1.00 93.94 88 TRP A CA 1
ATOM 713 C C . TRP A 1 88 ? 4.228 7.148 0.071 1.00 93.94 88 TRP A C 1
ATOM 715 O O . TRP A 1 88 ? 4.341 6.764 -1.094 1.00 93.94 88 TRP A O 1
ATOM 725 N N . VAL A 1 89 ? 3.590 6.420 1.000 1.00 95.44 89 VAL A N 1
ATOM 726 C CA . VAL A 1 89 ? 3.099 5.063 0.721 1.00 95.44 89 VAL A CA 1
ATOM 727 C C . VAL A 1 89 ? 1.890 5.116 -0.206 1.00 95.44 89 VAL A C 1
ATOM 729 O O . VAL A 1 89 ? 1.793 4.323 -1.145 1.00 95.44 89 VAL A O 1
ATOM 732 N N . TRP A 1 90 ? 1.010 6.101 -0.014 1.00 97.19 90 TRP A N 1
ATOM 733 C CA . TRP A 1 90 ? -0.154 6.315 -0.871 1.00 97.19 90 TRP A CA 1
ATOM 734 C C . TRP A 1 90 ? 0.264 6.748 -2.276 1.00 97.19 90 TRP A C 1
ATOM 736 O O . TRP A 1 90 ? -0.244 6.221 -3.271 1.00 97.19 90 TRP A O 1
ATOM 746 N N . SER A 1 91 ? 1.256 7.640 -2.369 1.00 96.62 91 SER A N 1
ATOM 747 C CA . SER A 1 91 ? 1.881 8.018 -3.639 1.00 96.62 91 SER A CA 1
ATOM 748 C C . SER A 1 91 ? 2.490 6.804 -4.351 1.00 96.62 91 SER A C 1
ATOM 750 O O . SER A 1 91 ? 2.167 6.541 -5.509 1.00 96.62 91 SER A O 1
ATOM 752 N N . CYS A 1 92 ? 3.266 5.980 -3.643 1.00 96.88 92 CYS A N 1
ATOM 753 C CA . CYS A 1 92 ? 3.856 4.759 -4.194 1.00 96.88 92 CYS A CA 1
ATOM 754 C C . CYS A 1 92 ? 2.790 3.763 -4.686 1.00 96.88 92 CYS A C 1
ATOM 756 O O . CYS A 1 92 ? 2.953 3.164 -5.751 1.00 96.88 92 CYS A O 1
ATOM 758 N N . CYS A 1 93 ? 1.664 3.622 -3.978 1.00 97.75 93 CYS A N 1
ATOM 759 C CA . CYS A 1 93 ? 0.538 2.800 -4.429 1.00 97.75 93 CYS A CA 1
ATOM 760 C C . CYS A 1 93 ? -0.082 3.329 -5.733 1.00 97.75 93 CYS A C 1
ATOM 762 O O . CYS A 1 93 ? -0.376 2.541 -6.638 1.00 97.75 93 CYS A O 1
ATOM 764 N N . ARG A 1 94 ? -0.247 4.655 -5.873 1.00 97.81 94 ARG A N 1
ATOM 765 C CA . ARG A 1 94 ? -0.701 5.282 -7.129 1.00 97.81 94 ARG A CA 1
ATOM 766 C C . ARG A 1 94 ? 0.276 5.022 -8.274 1.00 97.81 94 ARG A C 1
ATOM 768 O O . ARG A 1 94 ? -0.161 4.666 -9.368 1.00 97.81 94 ARG A O 1
ATOM 775 N N . MET A 1 95 ? 1.578 5.152 -8.024 1.00 96.75 95 MET A N 1
ATOM 776 C CA . MET A 1 95 ? 2.625 4.889 -9.017 1.00 96.75 95 MET A CA 1
ATOM 777 C C . MET A 1 95 ? 2.603 3.427 -9.475 1.00 96.75 95 MET A C 1
ATOM 779 O O . MET A 1 95 ? 2.589 3.167 -10.677 1.00 96.75 95 MET A O 1
ATOM 783 N N . LEU A 1 96 ? 2.486 2.476 -8.541 1.00 96.19 96 LEU A N 1
ATOM 784 C CA . LEU A 1 96 ? 2.379 1.051 -8.858 1.00 96.19 96 LEU A CA 1
ATOM 785 C C . LEU A 1 96 ? 1.126 0.732 -9.688 1.00 96.19 96 LEU A C 1
ATOM 787 O O . LEU A 1 96 ? 1.205 -0.030 -10.651 1.00 96.19 96 LEU A O 1
ATOM 791 N N . ASN A 1 97 ? -0.019 1.343 -9.367 1.00 95.38 97 ASN A N 1
ATOM 792 C CA . ASN A 1 97 ? -1.231 1.236 -10.184 1.00 95.38 97 ASN A CA 1
ATOM 793 C C . ASN A 1 97 ? -1.008 1.778 -11.608 1.00 95.38 97 ASN A C 1
ATOM 795 O O . ASN A 1 97 ? -1.445 1.168 -12.583 1.00 95.38 97 ASN A O 1
ATOM 799 N N . GLY A 1 98 ? -0.275 2.888 -11.739 1.00 93.88 98 GLY A N 1
ATOM 800 C CA . GLY A 1 98 ? 0.138 3.447 -13.026 1.00 93.88 98 GLY A CA 1
ATOM 801 C C . GLY A 1 98 ? 1.005 2.487 -13.848 1.00 93.88 98 GLY A C 1
ATOM 802 O O . GLY A 1 98 ? 0.717 2.278 -15.026 1.00 93.88 98 GLY A O 1
ATOM 803 N N . ILE A 1 99 ? 2.008 1.858 -13.225 1.00 94.06 99 ILE A N 1
ATOM 804 C CA . ILE A 1 99 ? 2.869 0.846 -13.865 1.00 94.06 99 ILE A CA 1
ATOM 805 C C . ILE A 1 99 ? 2.030 -0.359 -14.313 1.00 94.06 99 ILE A C 1
ATOM 807 O O . ILE A 1 99 ? 2.126 -0.787 -15.463 1.00 94.06 99 ILE A O 1
ATOM 811 N N . ARG A 1 100 ? 1.153 -0.876 -13.440 1.00 93.06 100 ARG A N 1
ATOM 812 C CA . ARG A 1 100 ? 0.260 -2.009 -13.741 1.00 93.06 100 ARG A CA 1
ATOM 813 C C . ARG A 1 100 ? -0.640 -1.727 -14.942 1.00 93.06 100 ARG A C 1
ATOM 815 O O . ARG A 1 100 ? -0.790 -2.581 -15.819 1.00 93.06 100 ARG A O 1
ATOM 822 N N . ASN A 1 101 ? -1.239 -0.540 -14.988 1.00 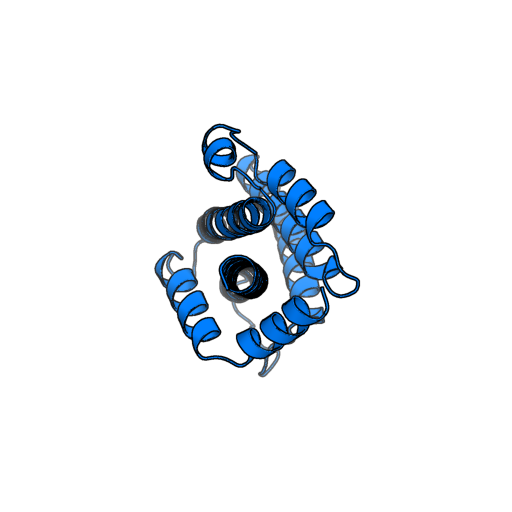90.81 101 ASN A N 1
ATOM 823 C CA . ASN A 1 101 ? -2.093 -0.134 -16.102 1.00 90.81 101 ASN A CA 1
ATOM 824 C C . ASN A 1 101 ? -1.276 0.016 -17.387 1.00 90.81 101 ASN A C 1
ATOM 826 O O . ASN A 1 101 ? -1.711 -0.442 -18.439 1.00 90.81 101 ASN A O 1
ATOM 830 N N . GLY A 1 102 ? -0.068 0.576 -17.299 1.00 89.12 102 GLY A N 1
ATOM 831 C CA . GLY A 1 102 ? 0.823 0.695 -18.447 1.00 89.12 102 GLY A CA 1
ATOM 832 C C . GLY A 1 102 ? 1.219 -0.645 -19.060 1.00 89.12 102 GLY A C 1
ATOM 833 O O . GLY A 1 102 ? 1.173 -0.791 -20.279 1.00 89.12 102 GLY A O 1
ATOM 834 N N . LEU A 1 103 ? 1.516 -1.638 -18.220 1.00 88.00 103 LEU A N 1
ATOM 835 C CA . LEU A 1 103 ? 1.782 -3.013 -18.652 1.00 88.00 103 LEU A CA 1
ATOM 836 C C . LEU A 1 103 ? 0.550 -3.659 -19.306 1.00 88.00 103 LEU A C 1
ATOM 838 O O . LEU A 1 103 ? 0.676 -4.333 -20.323 1.00 88.00 103 LEU A O 1
ATOM 842 N N . SER A 1 104 ? -0.644 -3.421 -18.755 1.00 81.38 104 SER A N 1
ATOM 843 C CA . SER A 1 104 ? -1.900 -3.994 -19.268 1.00 81.38 104 SER A CA 1
ATOM 844 C C . SER A 1 104 ? -2.310 -3.412 -20.625 1.00 81.38 104 SER A C 1
ATOM 846 O O . SER A 1 104 ? -2.893 -4.111 -21.447 1.00 81.38 104 SER A O 1
ATOM 848 N N . HIS A 1 105 ? -1.989 -2.142 -20.874 1.00 80.31 105 HIS A N 1
ATOM 849 C CA . HIS A 1 105 ? -2.276 -1.453 -22.133 1.00 80.31 105 HIS A CA 1
ATOM 850 C C . HIS A 1 105 ? -1.125 -1.523 -23.151 1.00 80.31 105 HIS A C 1
ATOM 852 O O . HIS A 1 105 ? -1.175 -0.807 -24.146 1.00 80.31 105 HIS A O 1
ATOM 858 N N . GLN A 1 106 ? -0.100 -2.355 -22.908 1.00 73.12 106 GLN A N 1
ATOM 859 C CA . GLN A 1 106 ? 1.082 -2.505 -23.774 1.00 73.12 106 GLN A CA 1
ATOM 860 C C . GLN A 1 106 ? 1.732 -1.157 -24.137 1.00 73.12 106 GLN A C 1
ATOM 862 O O . GLN A 1 106 ? 2.097 -0.911 -25.285 1.00 73.12 106 GLN A O 1
ATOM 867 N N . LEU A 1 107 ? 1.853 -0.254 -23.154 1.00 70.19 107 LEU A N 1
ATOM 868 C CA . LEU A 1 107 ? 2.516 1.033 -23.364 1.00 70.19 107 LEU A CA 1
ATOM 869 C C . LEU A 1 107 ? 3.975 0.849 -23.806 1.00 70.19 107 LEU A C 1
ATOM 871 O O . LEU A 1 107 ? 4.640 -0.114 -23.426 1.00 70.19 107 LEU A O 1
ATOM 875 N N . GLU A 1 108 ? 4.478 1.848 -24.535 1.00 77.88 108 GLU A N 1
ATOM 876 C CA . GLU A 1 108 ? 5.877 1.965 -24.958 1.00 77.88 108 GLU A CA 1
ATOM 877 C C . GLU A 1 108 ? 6.863 1.584 -23.829 1.00 77.88 108 GLU A C 1
ATOM 879 O O . GLU A 1 108 ? 6.812 2.183 -22.742 1.00 77.88 108 GLU A O 1
ATOM 884 N N . PRO A 1 109 ? 7.805 0.645 -24.064 1.00 80.31 109 PRO A N 1
ATOM 885 C CA . PRO A 1 109 ? 8.734 0.159 -23.040 1.00 80.31 109 PRO A CA 1
ATOM 886 C C . PRO A 1 109 ? 9.530 1.264 -22.332 1.00 80.31 109 PRO A C 1
ATOM 888 O O . PRO A 1 109 ? 9.876 1.135 -21.157 1.00 80.31 109 PRO A O 1
ATOM 891 N N . SER A 1 110 ? 9.817 2.370 -23.024 1.00 83.25 110 SER A N 1
ATOM 892 C CA . SER A 1 110 ? 10.522 3.534 -22.473 1.00 83.25 110 SER A CA 1
ATOM 893 C C . SER A 1 110 ? 9.720 4.250 -21.380 1.00 83.25 110 SER A C 1
ATOM 895 O O . SER A 1 110 ? 10.284 4.650 -20.359 1.00 83.25 110 SER A O 1
ATOM 897 N N . LYS A 1 111 ? 8.397 4.358 -21.545 1.00 86.94 111 LYS A N 1
ATOM 898 C CA . LYS A 1 111 ? 7.498 4.993 -20.576 1.00 86.94 111 LYS A CA 1
ATOM 899 C C . LYS A 1 111 ? 7.369 4.151 -19.312 1.00 86.94 111 LYS A C 1
ATOM 901 O O . LYS A 1 111 ? 7.475 4.694 -18.216 1.00 86.94 111 LYS A O 1
ATOM 906 N N . ILE A 1 112 ? 7.215 2.835 -19.463 1.00 87.94 112 ILE A N 1
ATOM 907 C CA . ILE A 1 112 ? 7.141 1.904 -18.327 1.00 87.94 112 ILE A CA 1
ATOM 908 C C . ILE A 1 112 ? 8.450 1.924 -17.533 1.00 87.94 112 ILE A C 1
ATOM 910 O O . ILE A 1 112 ? 8.416 2.035 -16.310 1.00 87.94 112 ILE A O 1
ATOM 914 N N . LYS A 1 113 ? 9.608 1.897 -18.211 1.00 88.12 113 LYS A N 1
ATOM 915 C CA . LYS A 1 113 ? 10.918 2.012 -17.547 1.00 88.12 113 LYS A CA 1
ATOM 916 C C . LYS A 1 113 ? 11.029 3.289 -16.718 1.00 88.12 113 LYS A C 1
ATOM 918 O O . LYS A 1 113 ? 11.440 3.214 -15.567 1.00 88.12 113 LYS A O 1
ATOM 923 N N . LYS A 1 114 ? 10.605 4.433 -17.266 1.00 90.75 114 LYS A N 1
ATOM 924 C CA . LYS A 1 114 ? 10.593 5.708 -16.535 1.00 90.75 114 LYS A CA 1
ATOM 925 C C . LYS A 1 114 ? 9.705 5.647 -15.286 1.00 90.75 114 LYS A C 1
ATOM 927 O O . LYS A 1 114 ? 10.157 6.032 -14.216 1.00 90.75 114 LYS A O 1
ATOM 932 N N . GLN A 1 115 ? 8.486 5.118 -15.404 1.00 92.88 115 GLN A N 1
ATOM 933 C CA . GLN A 1 115 ? 7.574 4.973 -14.262 1.00 92.88 115 GLN A CA 1
ATOM 934 C C . GLN A 1 115 ? 8.142 4.046 -13.179 1.00 92.88 115 GLN A C 1
ATOM 936 O O . GLN A 1 115 ? 7.977 4.318 -11.992 1.00 92.88 115 GLN A O 1
ATOM 941 N N . ILE A 1 116 ? 8.825 2.966 -13.578 1.00 92.44 116 ILE A N 1
ATOM 942 C CA . ILE A 1 116 ? 9.531 2.079 -12.648 1.00 92.44 116 ILE A CA 1
ATOM 943 C C . ILE A 1 116 ? 10.636 2.852 -11.929 1.00 92.44 116 ILE A C 1
ATOM 945 O O . ILE A 1 116 ? 10.680 2.806 -10.707 1.00 92.44 116 ILE A O 1
ATOM 949 N N . THR A 1 117 ? 11.490 3.589 -12.644 1.00 92.06 117 THR A N 1
ATOM 950 C CA . THR A 1 117 ? 12.557 4.392 -12.024 1.00 92.06 117 THR A CA 1
ATOM 951 C C . THR A 1 117 ? 11.999 5.402 -11.023 1.00 92.06 117 THR A C 1
ATOM 953 O O . THR A 1 117 ? 12.445 5.423 -9.883 1.00 92.06 117 THR A O 1
ATOM 956 N N . GLU A 1 118 ? 10.967 6.159 -11.397 1.00 93.94 118 GLU A N 1
ATOM 957 C CA . GLU A 1 118 ? 10.321 7.118 -10.492 1.00 93.94 118 GLU A CA 1
ATOM 958 C C . GLU A 1 118 ? 9.782 6.428 -9.229 1.00 93.94 118 GLU A C 1
ATOM 960 O O . GLU A 1 118 ? 9.936 6.943 -8.121 1.00 93.94 118 GLU A O 1
ATOM 965 N N . PHE A 1 119 ? 9.170 5.248 -9.376 1.00 95.38 119 PHE A N 1
ATOM 966 C CA . PHE A 1 119 ? 8.676 4.460 -8.245 1.00 95.38 119 PHE A CA 1
ATOM 967 C C . PHE A 1 119 ? 9.813 3.993 -7.330 1.00 95.38 119 PHE A C 1
ATOM 969 O O . PHE A 1 119 ? 9.690 4.089 -6.109 1.00 95.38 119 PHE A O 1
ATOM 976 N N . LEU A 1 120 ? 10.920 3.513 -7.903 1.00 92.81 120 LEU A N 1
ATOM 977 C CA . LEU A 1 120 ? 12.099 3.105 -7.140 1.00 92.81 120 LEU A CA 1
ATOM 978 C C . LEU A 1 120 ? 12.662 4.275 -6.329 1.00 92.81 120 LEU A C 1
ATOM 980 O O . LEU A 1 120 ? 12.851 4.124 -5.125 1.00 92.81 120 LEU A O 1
ATOM 984 N N . ASP A 1 121 ? 12.838 5.438 -6.957 1.00 91.38 121 ASP A N 1
ATOM 985 C CA . ASP A 1 121 ? 13.368 6.640 -6.308 1.00 91.38 121 ASP A CA 1
ATOM 986 C C . ASP A 1 121 ? 12.465 7.109 -5.153 1.00 91.38 121 ASP A C 1
ATOM 988 O O . ASP A 1 121 ? 12.944 7.492 -4.081 1.00 91.38 121 ASP A O 1
ATOM 992 N N . ALA A 1 122 ? 11.141 7.050 -5.343 1.00 92.81 122 ALA A N 1
ATOM 993 C CA . ALA A 1 122 ? 10.166 7.430 -4.321 1.00 92.81 122 ALA A CA 1
ATOM 994 C C . ALA A 1 122 ? 10.240 6.533 -3.074 1.00 92.81 122 ALA A C 1
ATOM 996 O O . ALA A 1 122 ? 10.162 7.036 -1.946 1.00 92.81 122 ALA A O 1
ATOM 997 N N . VAL A 1 123 ? 10.422 5.222 -3.267 1.00 91.50 123 VAL A N 1
ATOM 998 C CA . VAL A 1 123 ? 10.599 4.263 -2.167 1.00 91.50 123 VAL A CA 1
ATOM 999 C C . VAL A 1 123 ? 11.976 4.422 -1.523 1.00 91.50 123 VAL A C 1
ATOM 1001 O O . VAL A 1 123 ? 12.061 4.485 -0.297 1.00 91.50 123 VAL A O 1
ATOM 1004 N N . GLU A 1 124 ? 13.043 4.552 -2.316 1.00 87.38 124 GLU A N 1
ATOM 1005 C CA . GLU A 1 124 ? 14.424 4.686 -1.827 1.00 87.38 124 GLU A CA 1
ATOM 1006 C C . GLU A 1 124 ? 14.602 5.913 -0.927 1.00 87.38 124 GLU A C 1
ATOM 1008 O O . GLU A 1 124 ? 15.299 5.849 0.085 1.00 87.38 124 GLU A O 1
ATOM 1013 N N . LYS A 1 125 ? 13.918 7.019 -1.240 1.00 87.94 125 LYS A N 1
ATOM 1014 C CA . LYS A 1 125 ? 13.931 8.231 -0.412 1.00 87.94 125 LYS A CA 1
ATOM 1015 C C . LYS A 1 125 ? 13.453 7.986 1.028 1.00 87.94 125 LYS A C 1
ATOM 1017 O O . LYS A 1 125 ? 13.894 8.694 1.929 1.00 87.94 125 LYS A O 1
ATOM 1022 N N . HIS A 1 126 ? 12.565 7.014 1.240 1.00 84.12 126 HIS A N 1
ATOM 1023 C CA . HIS A 1 126 ? 11.990 6.692 2.553 1.00 84.12 126 HIS A CA 1
ATOM 1024 C C . HIS A 1 126 ? 12.667 5.487 3.207 1.00 84.12 126 HIS A C 1
ATOM 1026 O O . HIS A 1 126 ? 12.886 5.480 4.416 1.00 84.12 126 HIS A O 1
ATOM 1032 N N . TYR A 1 127 ? 13.041 4.492 2.405 1.00 75.19 127 TYR A N 1
ATOM 1033 C CA . TYR A 1 127 ? 13.750 3.293 2.836 1.00 75.19 127 TYR A CA 1
ATOM 1034 C C . TYR A 1 127 ? 15.044 3.146 2.037 1.00 75.19 127 TYR A C 1
ATOM 1036 O O . TYR A 1 127 ? 15.100 2.345 1.098 1.00 75.19 127 TYR A O 1
ATOM 1044 N N . PRO A 1 128 ? 16.098 3.904 2.390 1.00 65.69 128 PRO A N 1
ATOM 1045 C CA . PRO A 1 128 ? 17.366 3.794 1.694 1.00 65.69 128 PRO A CA 1
ATOM 1046 C C . PRO A 1 128 ? 17.924 2.371 1.862 1.00 65.69 128 PRO A C 1
ATOM 1048 O O . PRO A 1 128 ? 17.875 1.803 2.963 1.00 65.69 128 PRO A O 1
ATOM 1051 N N . PRO A 1 129 ? 18.450 1.752 0.791 1.00 62.06 129 PRO A N 1
ATOM 1052 C CA . PRO A 1 129 ? 19.025 0.423 0.868 1.00 62.06 129 PRO A CA 1
ATOM 1053 C C . PRO A 1 129 ? 20.175 0.411 1.875 1.00 62.06 129 PRO A C 1
ATOM 1055 O O . PRO A 1 129 ? 21.103 1.218 1.811 1.00 62.06 129 PRO A O 1
ATOM 1058 N N . HIS A 1 130 ? 20.137 -0.544 2.801 1.00 56.12 130 HIS A N 1
ATOM 1059 C CA . HIS A 1 130 ? 21.243 -0.790 3.717 1.00 56.12 130 HIS A CA 1
ATOM 1060 C C . HIS A 1 130 ? 22.308 -1.599 2.960 1.00 56.12 130 HIS A C 1
ATOM 1062 O O . HIS A 1 130 ? 22.243 -2.824 2.893 1.00 56.12 130 HIS A O 1
ATOM 1068 N N . GLY A 1 131 ? 23.252 -0.914 2.308 1.00 51.94 131 GLY A N 1
ATOM 1069 C CA . GLY A 1 131 ? 24.319 -1.549 1.526 1.00 51.94 131 GLY A CA 1
ATOM 1070 C C . GLY A 1 131 ? 24.774 -0.728 0.317 1.00 51.94 131 GLY A C 1
ATOM 1071 O O . GLY A 1 131 ? 24.179 0.288 -0.027 1.00 51.94 131 GLY A O 1
ATOM 1072 N N . LYS A 1 132 ? 25.874 -1.146 -0.330 1.00 43.47 132 LYS A N 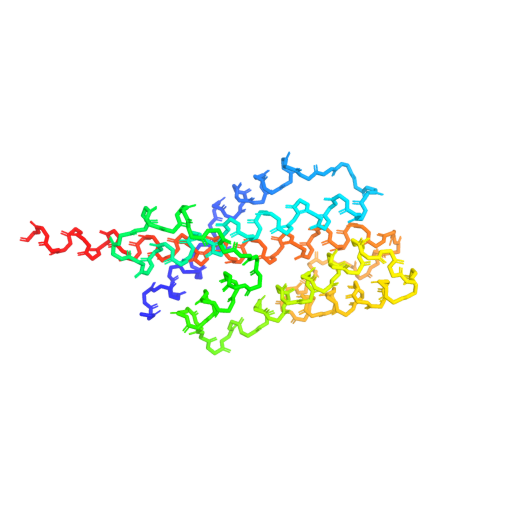1
ATOM 1073 C CA . LYS A 1 132 ? 26.468 -0.417 -1.467 1.00 43.47 132 LYS A CA 1
ATOM 1074 C C . LYS A 1 132 ? 25.447 -0.239 -2.603 1.00 43.47 132 LYS A C 1
ATOM 1076 O O . LYS A 1 132 ? 24.907 -1.225 -3.093 1.00 43.47 132 LYS A O 1
ATOM 1081 N N . LYS A 1 133 ? 25.315 1.004 -3.088 1.00 48.50 133 LYS A N 1
ATOM 1082 C CA . LYS A 1 133 ? 24.484 1.492 -4.218 1.00 48.50 133 LYS A CA 1
ATOM 1083 C C . LYS A 1 133 ? 24.681 0.785 -5.573 1.00 48.50 133 LYS A C 1
ATOM 1085 O O . LYS A 1 133 ? 24.107 1.192 -6.575 1.00 48.50 133 LYS A O 1
ATOM 1090 N N . ASN A 1 134 ? 25.491 -0.268 -5.638 1.00 43.22 134 ASN A N 1
ATOM 1091 C CA . ASN A 1 134 ? 25.772 -0.984 -6.873 1.00 43.22 134 ASN A CA 1
ATOM 1092 C C . ASN A 1 134 ? 24.856 -2.198 -7.007 1.00 43.22 134 ASN A C 1
ATOM 1094 O O . ASN A 1 134 ? 25.318 -3.335 -6.985 1.00 43.22 134 ASN A O 1
ATOM 1098 N N . ILE A 1 135 ? 23.569 -1.956 -7.246 1.00 45.78 135 ILE A N 1
ATOM 1099 C CA . ILE A 1 135 ? 22.794 -2.900 -8.053 1.00 45.78 135 ILE A CA 1
ATOM 1100 C C . ILE A 1 135 ? 22.998 -2.471 -9.511 1.00 45.78 135 ILE A C 1
ATOM 1102 O O . ILE A 1 135 ? 22.106 -1.951 -10.168 1.00 45.78 135 ILE A O 1
ATOM 1106 N N . ARG A 1 136 ? 24.227 -2.658 -10.021 1.00 41.25 136 ARG A N 1
ATOM 1107 C CA . ARG A 1 136 ? 24.444 -2.839 -11.464 1.00 41.25 136 ARG A CA 1
ATOM 1108 C C . ARG A 1 136 ? 23.889 -4.224 -11.782 1.00 41.25 136 ARG A C 1
ATOM 1110 O O . ARG A 1 136 ? 24.610 -5.214 -11.778 1.00 41.25 136 ARG A O 1
ATOM 1117 N N . GLY A 1 137 ? 22.578 -4.282 -11.912 1.00 52.69 137 GLY A N 1
ATOM 1118 C CA . GLY A 1 137 ? 21.784 -5.480 -12.103 1.00 52.69 137 GLY A CA 1
ATOM 1119 C C . GLY A 1 137 ? 20.434 -5.052 -12.647 1.00 52.69 137 GLY A C 1
ATOM 1120 O O . GLY A 1 137 ? 20.025 -3.903 -12.482 1.00 52.69 137 GLY A O 1
ATOM 1121 N N . SER A 1 138 ? 19.796 -5.960 -13.361 1.00 59.88 138 SER A N 1
ATOM 1122 C CA . SER A 1 138 ? 18.512 -5.755 -14.006 1.00 59.88 138 SER A CA 1
ATOM 1123 C C . SER A 1 138 ? 17.449 -5.228 -12.997 1.00 59.88 138 SER A C 1
ATOM 1125 O O . SER A 1 138 ? 17.536 -5.500 -11.790 1.00 59.88 138 SER A O 1
ATOM 1127 N N . PRO A 1 139 ? 16.506 -4.365 -13.436 1.00 66.62 139 PRO A N 1
ATOM 1128 C CA . PRO A 1 139 ? 15.641 -3.557 -12.560 1.00 66.62 139 PRO A CA 1
ATOM 1129 C C . PRO A 1 139 ? 14.640 -4.361 -11.709 1.00 66.62 139 PRO A C 1
ATOM 1131 O O . PRO A 1 139 ? 13.966 -3.795 -10.848 1.00 66.62 139 PRO A O 1
ATOM 1134 N N . GLU A 1 140 ? 14.539 -5.670 -11.914 1.00 79.75 140 GLU A N 1
ATOM 1135 C CA . GLU A 1 140 ? 13.565 -6.569 -11.298 1.00 79.75 140 GLU A CA 1
ATOM 1136 C C . GLU A 1 140 ? 13.804 -6.727 -9.799 1.00 79.75 140 GLU A C 1
ATOM 1138 O O . GLU A 1 140 ? 12.859 -6.666 -9.014 1.00 79.75 140 GLU A O 1
ATOM 1143 N N . LYS A 1 141 ? 15.063 -6.878 -9.373 1.00 82.69 141 LYS A N 1
ATOM 1144 C CA . LYS A 1 141 ? 15.385 -7.037 -7.949 1.00 82.69 141 LYS A CA 1
ATOM 1145 C C . LYS A 1 141 ? 15.083 -5.763 -7.145 1.00 82.69 141 LYS A C 1
ATOM 1147 O O . LYS A 1 141 ? 14.394 -5.883 -6.131 1.00 82.69 141 LYS A O 1
ATOM 1152 N N . PRO A 1 142 ? 15.530 -4.557 -7.559 1.00 86.50 142 PRO A N 1
ATOM 1153 C CA . PRO A 1 142 ? 15.091 -3.307 -6.937 1.00 86.50 142 PRO A CA 1
ATOM 1154 C C . PRO A 1 142 ? 13.569 -3.166 -6.905 1.00 86.50 142 PRO A C 1
ATOM 1156 O O . PRO A 1 142 ? 13.012 -2.846 -5.860 1.00 86.50 142 PRO A O 1
ATOM 1159 N N . LEU A 1 143 ? 12.888 -3.477 -8.011 1.00 89.38 143 LEU A N 1
ATOM 1160 C CA . LEU A 1 143 ? 11.432 -3.380 -8.099 1.00 89.38 143 LEU A CA 1
ATOM 1161 C C . LEU A 1 143 ? 10.732 -4.299 -7.100 1.00 89.38 143 LEU A C 1
ATOM 1163 O O . LEU A 1 143 ? 9.855 -3.851 -6.363 1.00 89.38 143 LEU A O 1
ATOM 1167 N N . LEU A 1 144 ? 11.143 -5.564 -7.036 1.00 89.56 144 LEU A N 1
ATOM 1168 C CA . LEU A 1 144 ? 10.587 -6.547 -6.116 1.00 89.56 144 LEU A CA 1
ATOM 1169 C C . LEU A 1 144 ? 10.762 -6.116 -4.657 1.00 89.56 144 LEU A C 1
ATOM 1171 O O . LEU A 1 144 ? 9.815 -6.197 -3.873 1.00 89.56 144 LEU A O 1
ATOM 1175 N N . MET A 1 145 ? 11.952 -5.624 -4.303 1.00 87.94 145 MET A N 1
ATOM 1176 C CA . MET A 1 145 ? 12.225 -5.101 -2.965 1.00 87.94 145 MET A CA 1
ATOM 1177 C C . MET A 1 145 ? 11.344 -3.890 -2.653 1.00 87.94 145 MET A C 1
ATOM 1179 O O . MET A 1 145 ? 10.725 -3.861 -1.593 1.00 87.94 145 MET A O 1
ATOM 1183 N N . SER A 1 146 ? 11.227 -2.929 -3.572 1.00 92.00 146 SER A N 1
ATOM 1184 C CA . SER A 1 146 ? 10.431 -1.714 -3.368 1.00 92.00 146 SER A CA 1
ATOM 1185 C C . SER A 1 146 ? 8.935 -2.005 -3.223 1.00 92.00 146 SER A C 1
ATOM 1187 O O . SER A 1 146 ? 8.291 -1.470 -2.322 1.00 92.00 146 SER A O 1
ATOM 1189 N N . ILE A 1 147 ? 8.380 -2.913 -4.034 1.00 94.50 147 ILE A N 1
ATOM 1190 C CA . ILE A 1 147 ? 7.003 -3.407 -3.855 1.00 94.50 147 ILE A CA 1
ATOM 1191 C C . ILE A 1 147 ? 6.864 -4.087 -2.484 1.00 94.50 147 ILE A C 1
ATOM 1193 O O . ILE A 1 147 ? 5.881 -3.858 -1.777 1.00 94.50 147 ILE A O 1
ATOM 1197 N N . GLY A 1 148 ? 7.854 -4.890 -2.085 1.00 92.44 148 GLY A N 1
ATOM 1198 C CA . GLY A 1 148 ? 7.895 -5.544 -0.778 1.00 92.44 148 GLY A CA 1
ATOM 1199 C C . GLY A 1 148 ? 7.880 -4.555 0.388 1.00 92.44 148 GLY A C 1
ATOM 1200 O O . GLY A 1 148 ? 7.146 -4.774 1.349 1.00 92.44 148 GLY A O 1
ATOM 1201 N N . MET A 1 149 ? 8.618 -3.445 0.292 1.00 90.75 149 MET A N 1
ATOM 1202 C CA . MET A 1 149 ? 8.634 -2.392 1.316 1.00 90.75 149 MET A CA 1
ATOM 1203 C C . MET A 1 149 ? 7.268 -1.720 1.461 1.00 90.75 149 MET A C 1
ATOM 1205 O O . MET A 1 149 ? 6.768 -1.586 2.577 1.00 90.75 149 MET A O 1
ATOM 1209 N N . VAL A 1 150 ? 6.621 -1.372 0.342 1.00 94.94 150 VAL A N 1
ATOM 1210 C CA . VAL A 1 150 ? 5.253 -0.824 0.347 1.00 94.94 150 VAL A CA 1
ATOM 1211 C C . VAL A 1 150 ? 4.274 -1.819 0.978 1.00 94.94 150 VAL A C 1
ATOM 1213 O O . VAL A 1 150 ? 3.484 -1.450 1.846 1.00 94.94 150 VAL A O 1
ATOM 1216 N N . TYR A 1 151 ? 4.352 -3.097 0.597 1.00 95.38 151 TYR A N 1
ATOM 1217 C CA . TYR A 1 151 ? 3.510 -4.150 1.166 1.00 95.38 151 TYR A CA 1
ATOM 1218 C C . TYR A 1 151 ? 3.709 -4.305 2.681 1.00 95.38 151 TYR A C 1
ATOM 1220 O O . TYR A 1 151 ? 2.728 -4.348 3.423 1.00 95.38 151 TYR A O 1
ATOM 1228 N N . VAL A 1 152 ? 4.956 -4.385 3.155 1.00 91.25 152 VAL A N 1
ATOM 1229 C CA . VAL A 1 152 ? 5.264 -4.541 4.586 1.00 91.25 152 VAL A CA 1
ATOM 1230 C C . VAL A 1 152 ? 4.780 -3.343 5.380 1.00 91.25 152 VAL A C 1
ATOM 1232 O O . VAL A 1 152 ? 4.231 -3.534 6.460 1.00 91.25 152 VAL A O 1
ATOM 1235 N N . TYR A 1 153 ? 4.938 -2.132 4.849 1.00 91.81 153 TYR A N 1
ATOM 1236 C CA . TYR A 1 153 ? 4.435 -0.930 5.498 1.00 91.81 153 TYR A CA 1
ATOM 1237 C C . TYR A 1 153 ? 2.920 -0.989 5.700 1.00 91.81 153 TYR A C 1
ATOM 1239 O O . TYR A 1 153 ? 2.426 -0.793 6.808 1.00 91.81 153 TYR A O 1
ATOM 1247 N N . LEU A 1 154 ? 2.164 -1.311 4.647 1.00 94.31 154 LEU A N 1
ATOM 1248 C CA . LEU A 1 154 ? 0.707 -1.415 4.744 1.00 94.31 154 LEU A CA 1
ATOM 1249 C C . LEU A 1 154 ? 0.273 -2.567 5.654 1.00 94.31 154 LEU A C 1
ATOM 1251 O O . LEU A 1 154 ? -0.697 -2.427 6.393 1.00 94.31 154 LEU A O 1
ATOM 1255 N N . ALA A 1 155 ? 1.004 -3.682 5.646 1.00 92.38 155 ALA A N 1
ATOM 1256 C CA . ALA A 1 155 ? 0.755 -4.795 6.553 1.00 92.38 155 ALA A CA 1
ATOM 1257 C C . ALA A 1 155 ? 1.013 -4.417 8.020 1.00 92.38 155 ALA A C 1
ATOM 1259 O O . ALA A 1 155 ? 0.205 -4.743 8.887 1.00 92.38 155 ALA A O 1
ATOM 1260 N N . ALA A 1 156 ? 2.097 -3.689 8.294 1.00 89.00 156 ALA A N 1
ATOM 1261 C CA . ALA A 1 156 ? 2.398 -3.147 9.615 1.00 89.00 156 ALA A CA 1
ATOM 1262 C C . ALA A 1 156 ? 1.271 -2.238 10.101 1.00 89.00 156 ALA A C 1
ATOM 1264 O O . ALA A 1 156 ? 0.801 -2.360 11.234 1.00 89.00 156 ALA A O 1
ATOM 1265 N N . TYR A 1 157 ? 0.794 -1.360 9.216 1.00 90.44 157 TYR A N 1
ATOM 1266 C CA . TYR A 1 157 ? -0.305 -0.466 9.536 1.00 90.44 157 TYR A CA 1
ATOM 1267 C C . TYR A 1 157 ? -1.597 -1.248 9.813 1.00 90.44 157 TYR A C 1
ATOM 1269 O O . TYR A 1 157 ? -2.290 -1.001 10.800 1.00 90.44 157 TYR A O 1
ATOM 1277 N N . LEU A 1 158 ? -1.887 -2.264 9.002 1.00 92.38 158 LEU A N 1
ATOM 1278 C CA . LEU A 1 158 ? -3.061 -3.111 9.175 1.00 92.38 158 LEU A CA 1
ATOM 1279 C C . LEU A 1 158 ? -3.059 -3.828 10.528 1.00 92.38 158 LEU A C 1
ATOM 1281 O O . LEU A 1 158 ? -4.076 -3.832 11.224 1.00 92.38 158 LEU A O 1
ATOM 1285 N N . GLU A 1 159 ? -1.929 -4.408 10.924 1.00 90.62 159 GLU A N 1
ATOM 1286 C CA . GLU A 1 159 ? -1.807 -5.077 12.220 1.00 90.62 159 GLU A CA 1
ATOM 1287 C C . GLU A 1 159 ? -1.960 -4.091 13.386 1.00 90.62 159 GLU A C 1
ATOM 1289 O O . GLU A 1 159 ? -2.693 -4.377 14.335 1.00 90.62 159 GLU A O 1
ATOM 1294 N N . ALA A 1 160 ? -1.386 -2.889 13.289 1.00 88.19 160 ALA A N 1
ATOM 1295 C CA . ALA A 1 160 ? -1.593 -1.839 14.287 1.00 88.19 160 ALA A CA 1
ATOM 1296 C C . ALA A 1 160 ? -3.080 -1.445 14.416 1.00 88.19 160 ALA A C 1
ATOM 1298 O O . ALA A 1 160 ? -3.614 -1.329 15.524 1.00 88.19 160 ALA A O 1
ATOM 1299 N N . CYS A 1 161 ? -3.796 -1.302 13.298 1.00 89.50 161 CYS A N 1
ATOM 1300 C CA . CYS A 1 161 ? -5.232 -1.017 13.310 1.00 89.50 161 CYS A CA 1
ATOM 1301 C C . CYS A 1 161 ? -6.052 -2.160 13.932 1.00 89.50 161 CYS A C 1
ATOM 1303 O O . CYS A 1 161 ? -6.960 -1.903 14.728 1.00 89.50 161 CYS A O 1
ATOM 1305 N N . ARG A 1 162 ? -5.730 -3.421 13.615 1.00 90.38 162 ARG A N 1
ATOM 1306 C CA . ARG A 1 162 ? -6.396 -4.610 14.181 1.00 90.38 162 ARG A CA 1
ATOM 1307 C C . ARG A 1 162 ? -6.204 -4.707 15.689 1.00 90.38 162 ARG A C 1
ATOM 1309 O O . ARG A 1 162 ? -7.186 -4.868 16.413 1.00 90.38 162 ARG A O 1
ATOM 1316 N N . ASN A 1 163 ? -4.971 -4.550 16.158 1.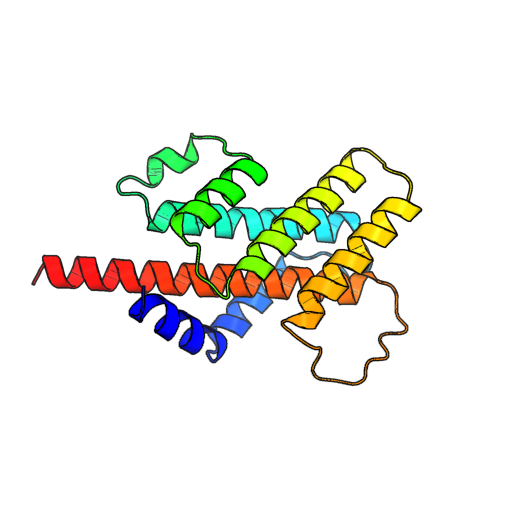00 87.62 163 ASN A N 1
ATOM 1317 C CA . ASN A 1 163 ? -4.640 -4.598 17.580 1.00 87.62 163 ASN A CA 1
ATOM 1318 C C . ASN A 1 163 ? -5.348 -3.476 18.348 1.00 87.62 163 ASN A C 1
ATOM 1320 O O . ASN A 1 163 ? -5.990 -3.724 19.370 1.00 87.62 163 ASN A O 1
ATOM 1324 N N . SER A 1 164 ? -5.325 -2.254 17.810 1.00 86.00 164 SER A N 1
ATOM 1325 C CA . SER A 1 164 ? -6.048 -1.113 18.381 1.00 86.00 164 SER A CA 1
ATOM 1326 C C . SER A 1 164 ? -7.560 -1.370 18.505 1.00 86.00 164 SER A C 1
ATOM 1328 O O . SER A 1 164 ? -8.160 -1.002 19.516 1.00 86.00 164 SER A O 1
ATOM 1330 N N . LYS A 1 165 ? -8.190 -2.016 17.511 1.00 84.75 165 LYS A N 1
ATOM 1331 C CA . LYS A 1 165 ? -9.625 -2.356 17.539 1.00 84.75 165 LYS A CA 1
ATOM 1332 C C . LYS A 1 165 ? -9.946 -3.410 18.603 1.00 84.75 165 LYS A C 1
ATOM 1334 O O . LYS A 1 165 ? -10.827 -3.180 19.426 1.00 84.75 165 LYS A O 1
ATOM 1339 N N . GLN A 1 166 ? -9.171 -4.495 18.663 1.00 85.44 166 GLN A N 1
ATOM 1340 C CA . GLN A 1 166 ? -9.351 -5.559 19.661 1.00 85.44 166 GLN A CA 1
ATOM 1341 C C . GLN A 1 166 ? -9.214 -5.044 21.101 1.00 85.44 166 GLN A C 1
ATOM 1343 O O . GLN A 1 166 ? -9.955 -5.464 21.989 1.00 85.44 166 GLN A O 1
ATOM 1348 N N . MET A 1 167 ? -8.284 -4.117 21.350 1.00 83.25 167 MET A N 1
ATOM 1349 C CA . MET A 1 167 ? -8.108 -3.517 22.677 1.00 83.25 167 MET A CA 1
ATOM 1350 C C . MET A 1 167 ? -9.311 -2.661 23.096 1.00 83.25 167 MET A C 1
ATOM 1352 O O . MET A 1 167 ? -9.673 -2.665 24.272 1.00 83.25 167 MET A O 1
ATOM 1356 N N . LYS A 1 168 ? -9.955 -1.955 22.156 1.00 82.31 168 LYS A N 1
ATOM 1357 C CA . LYS A 1 168 ? -11.189 -1.196 22.424 1.00 82.31 168 LYS A CA 1
ATOM 1358 C C . LYS A 1 168 ? -12.374 -2.119 22.704 1.00 82.31 168 LYS A C 1
ATOM 1360 O O . LYS A 1 168 ? -13.104 -1.885 23.657 1.00 82.31 168 LYS A O 1
ATOM 1365 N N . GLU A 1 169 ? -12.528 -3.188 21.925 1.00 83.25 169 GLU A N 1
ATOM 1366 C CA . GLU A 1 169 ? -13.596 -4.178 22.120 1.00 83.25 169 GLU A CA 1
ATOM 1367 C C . GLU A 1 169 ? -13.485 -4.867 23.488 1.00 83.25 169 GLU A C 1
ATOM 1369 O O . GLU A 1 169 ? -14.479 -4.966 24.200 1.00 83.25 169 GLU A O 1
ATOM 1374 N N . LYS A 1 170 ? -12.273 -5.249 23.915 1.00 79.56 170 LYS A N 1
ATOM 1375 C CA . LYS A 1 170 ? -12.041 -5.833 25.249 1.00 79.56 170 LYS A CA 1
ATOM 1376 C C . LYS A 1 170 ? -12.374 -4.875 26.396 1.00 79.56 170 LYS A C 1
ATOM 1378 O O . LYS A 1 170 ? -12.897 -5.323 27.408 1.00 79.56 170 LYS A O 1
ATOM 1383 N N . LYS A 1 171 ? -12.090 -3.575 26.244 1.00 74.62 171 LYS A N 1
ATOM 1384 C CA . LYS A 1 171 ? -12.420 -2.548 27.250 1.00 74.62 171 LYS A CA 1
ATOM 1385 C C . LYS A 1 171 ? -13.919 -2.263 27.362 1.00 74.62 171 LYS A C 1
ATOM 1387 O O . LYS A 1 171 ? -14.343 -1.802 28.405 1.00 74.62 171 LYS A O 1
ATOM 1392 N N . ASN A 1 172 ? -14.701 -2.525 26.316 1.00 69.12 172 ASN A N 1
ATOM 1393 C CA . ASN A 1 172 ? -16.150 -2.300 26.323 1.00 69.12 172 ASN A CA 1
ATOM 1394 C C . ASN A 1 172 ? -16.949 -3.480 26.911 1.00 69.12 172 ASN A C 1
ATOM 1396 O O . ASN A 1 172 ? -18.162 -3.370 27.062 1.00 69.12 172 ASN A O 1
ATOM 1400 N N . ILE A 1 173 ? -16.292 -4.614 27.182 1.00 63.97 173 ILE A N 1
ATOM 1401 C CA . ILE A 1 173 ? -16.902 -5.837 27.736 1.00 63.97 173 ILE A CA 1
ATOM 1402 C C . ILE A 1 173 ? -16.547 -6.015 29.231 1.00 63.97 173 ILE A C 1
ATOM 1404 O O . ILE A 1 173 ? -17.158 -6.842 29.906 1.00 63.97 173 ILE A O 1
ATOM 1408 N N . ALA A 1 174 ? -15.578 -5.248 29.744 1.00 53.88 174 ALA A N 1
ATOM 1409 C CA . ALA A 1 174 ? -15.156 -5.225 31.148 1.00 53.88 174 ALA A CA 1
ATOM 1410 C C . ALA A 1 174 ? -15.796 -4.047 31.893 1.00 53.88 174 ALA A C 1
ATOM 1412 O O . ALA A 1 174 ? -16.123 -4.232 33.085 1.00 53.88 174 ALA A O 1
#